Protein AF-A0A0F9H805-F1 (afdb_monomer_lite)

Structure (mmCIF, N/CA/C/O backbone):
data_AF-A0A0F9H805-F1
#
_entry.id   AF-A0A0F9H805-F1
#
loop_
_atom_site.group_PDB
_atom_site.id
_atom_site.type_symbol
_atom_site.label_atom_id
_atom_site.label_alt_id
_atom_site.label_comp_id
_atom_site.label_asym_id
_atom_site.label_entity_id
_atom_site.label_seq_id
_atom_site.pdbx_PDB_ins_code
_atom_site.Cartn_x
_atom_site.Cartn_y
_atom_site.Cartn_z
_atom_site.occupancy
_atom_site.B_iso_or_equiv
_atom_site.auth_seq_id
_atom_site.auth_comp_id
_atom_site.auth_asym_id
_atom_site.auth_atom_id
_atom_site.pdbx_PDB_model_num
ATOM 1 N N . MET A 1 1 ? -13.299 5.172 -8.219 1.00 66.81 1 MET A N 1
ATOM 2 C CA . MET A 1 1 ? -12.808 3.787 -8.107 1.00 66.81 1 MET A CA 1
ATOM 3 C C . MET A 1 1 ? -11.295 3.836 -7.925 1.00 66.81 1 MET A C 1
ATOM 5 O O . MET A 1 1 ? -10.568 3.978 -8.894 1.00 66.81 1 MET A O 1
ATOM 9 N N . VAL A 1 2 ? -10.823 3.904 -6.676 1.00 83.50 2 VAL A N 1
ATOM 10 C CA . VAL A 1 2 ? -9.405 4.207 -6.374 1.00 83.50 2 VAL A CA 1
ATOM 11 C C . VAL A 1 2 ? -8.501 3.011 -6.684 1.00 83.50 2 VAL A C 1
ATOM 13 O O . VAL A 1 2 ? -7.442 3.189 -7.276 1.00 83.50 2 VAL A O 1
ATOM 16 N N . ILE A 1 3 ? -8.959 1.796 -6.364 1.00 83.25 3 ILE A N 1
ATOM 17 C CA . ILE A 1 3 ? -8.232 0.552 -6.652 1.00 83.25 3 ILE A CA 1
ATOM 18 C C . ILE A 1 3 ? -8.018 0.374 -8.158 1.00 83.25 3 ILE A C 1
ATOM 20 O O . ILE A 1 3 ? -6.904 0.106 -8.589 1.00 83.25 3 ILE A O 1
ATOM 24 N N . GLU A 1 4 ? -9.054 0.561 -8.977 1.00 84.75 4 GLU A N 1
ATOM 25 C CA . GLU A 1 4 ? -8.916 0.378 -10.427 1.00 84.75 4 GLU A CA 1
ATOM 26 C C . GLU A 1 4 ? -7.964 1.383 -11.070 1.00 84.75 4 GLU A C 1
ATOM 28 O O . GLU A 1 4 ? -7.214 1.009 -11.963 1.00 84.75 4 GLU A O 1
ATOM 33 N N . LEU A 1 5 ? -7.941 2.633 -10.601 1.00 88.62 5 LEU A N 1
ATOM 34 C CA . LEU A 1 5 ? -6.971 3.618 -11.083 1.00 88.62 5 LEU A CA 1
ATOM 35 C C . LEU A 1 5 ? -5.542 3.239 -10.688 1.00 88.62 5 LEU A C 1
ATOM 37 O O . LEU A 1 5 ? -4.639 3.349 -11.514 1.00 88.62 5 LEU A O 1
ATOM 41 N N . ALA A 1 6 ? -5.340 2.756 -9.459 1.00 88.62 6 ALA A N 1
ATOM 42 C CA . ALA A 1 6 ? -4.042 2.258 -9.016 1.00 88.62 6 ALA A CA 1
ATOM 43 C C . ALA A 1 6 ? -3.574 1.077 -9.887 1.00 88.62 6 ALA A C 1
ATOM 45 O O . ALA A 1 6 ? -2.431 1.064 -10.339 1.00 88.62 6 ALA A O 1
ATOM 46 N N . ARG A 1 7 ? -4.475 0.141 -10.213 1.00 85.44 7 ARG A N 1
ATOM 47 C CA . ARG A 1 7 ? -4.181 -0.999 -11.099 1.00 85.44 7 ARG A CA 1
ATOM 48 C C . ARG A 1 7 ? -3.921 -0.570 -12.541 1.00 85.44 7 ARG A C 1
ATOM 50 O O . ARG A 1 7 ? -2.931 -0.992 -13.127 1.00 85.44 7 ARG A O 1
ATOM 57 N N . ALA A 1 8 ? -4.752 0.307 -13.104 1.00 89.44 8 ALA A N 1
ATOM 58 C CA . ALA A 1 8 ? -4.564 0.842 -14.454 1.00 89.44 8 ALA A CA 1
ATOM 59 C C . ALA A 1 8 ? -3.236 1.606 -14.581 1.00 89.44 8 ALA A C 1
ATOM 61 O O . ALA A 1 8 ? -2.570 1.536 -15.611 1.00 89.44 8 ALA A O 1
ATOM 62 N N . GLY A 1 9 ? -2.822 2.288 -13.511 1.00 90.56 9 GLY A N 1
ATOM 63 C CA . GLY A 1 9 ? -1.520 2.939 -13.403 1.00 90.56 9 GLY A CA 1
ATOM 64 C C . GLY A 1 9 ? -0.357 1.997 -13.084 1.00 90.56 9 GLY A C 1
ATOM 65 O O . GLY A 1 9 ? 0.747 2.491 -12.883 1.00 90.56 9 GLY A O 1
ATOM 66 N N . SER A 1 10 ? -0.578 0.677 -13.002 1.00 88.94 10 SER A N 1
ATOM 67 C CA . SER A 1 10 ? 0.429 -0.319 -12.596 1.00 88.94 10 SER A CA 1
ATOM 68 C C . SER A 1 10 ? 1.138 0.043 -11.282 1.00 88.94 10 SER A C 1
ATOM 70 O O . SER A 1 10 ? 2.345 -0.133 -11.135 1.00 88.94 10 SER A O 1
ATOM 72 N N . SER A 1 11 ? 0.390 0.613 -10.335 1.00 90.81 11 SER A N 1
ATOM 73 C CA . SER A 1 11 ? 0.915 0.992 -9.025 1.00 90.81 11 SER A CA 1
ATOM 74 C C . SER A 1 11 ? 1.130 -0.250 -8.170 1.00 90.81 11 SER A C 1
ATOM 76 O O . SER A 1 11 ? 0.226 -1.065 -8.037 1.00 90.81 11 SER A O 1
ATOM 78 N N . GLU A 1 12 ? 2.295 -0.360 -7.535 1.00 90.56 12 GLU A N 1
ATOM 79 C CA . GLU A 1 12 ? 2.574 -1.455 -6.595 1.00 90.56 12 GLU A CA 1
ATOM 80 C C . GLU A 1 12 ? 1.905 -1.222 -5.229 1.00 90.56 12 GLU A C 1
ATOM 82 O O . GLU A 1 12 ? 1.517 -2.172 -4.551 1.00 90.56 12 GLU A O 1
ATOM 87 N N . PHE A 1 13 ? 1.732 0.044 -4.829 1.00 91.31 13 PHE A N 1
ATOM 88 C CA . PHE A 1 13 ? 1.212 0.415 -3.514 1.00 91.31 13 PHE A CA 1
ATOM 89 C C . PHE A 1 13 ? -0.009 1.331 -3.603 1.00 91.31 13 PHE A C 1
ATOM 91 O O . PHE A 1 13 ? -0.005 2.329 -4.324 1.00 91.31 13 PHE A O 1
ATOM 98 N N . LEU A 1 14 ? -1.014 1.051 -2.771 1.00 91.81 14 LEU A N 1
ATOM 99 C CA . LEU A 1 14 ? -2.042 2.010 -2.379 1.00 91.81 14 LEU A CA 1
ATOM 100 C C . LEU A 1 14 ? -1.775 2.443 -0.935 1.00 91.81 14 LEU A C 1
ATOM 102 O O . LEU A 1 14 ? -2.045 1.699 0.008 1.00 91.81 14 LEU A O 1
ATOM 106 N N . ILE A 1 15 ? -1.248 3.655 -0.760 1.00 94.00 15 ILE A N 1
ATOM 107 C CA . ILE A 1 15 ? -0.897 4.187 0.560 1.00 94.00 15 ILE A CA 1
ATOM 108 C C . ILE A 1 15 ? -2.099 4.935 1.141 1.00 94.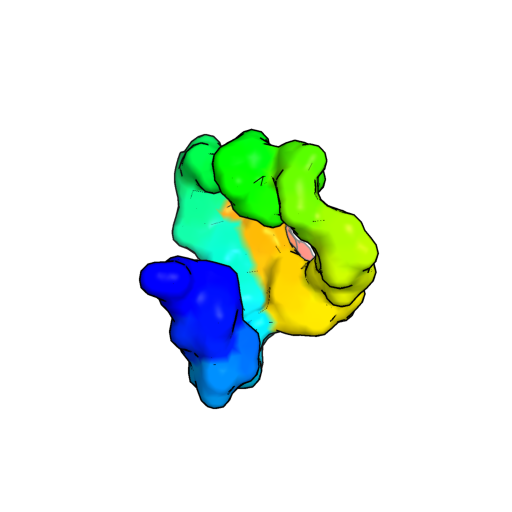00 15 ILE A C 1
ATOM 110 O O . ILE A 1 15 ? -2.507 5.976 0.627 1.00 94.00 15 ILE A O 1
ATOM 114 N N . THR A 1 16 ? -2.670 4.430 2.233 1.00 92.06 16 THR A N 1
ATOM 115 C CA . THR A 1 16 ? -3.858 5.022 2.861 1.00 92.06 16 THR A CA 1
ATOM 116 C C . THR A 1 16 ? -3.926 4.732 4.357 1.00 92.06 16 THR A C 1
ATOM 118 O O . THR A 1 16 ? -3.474 3.697 4.829 1.00 92.06 16 THR A O 1
ATOM 121 N N . ARG A 1 17 ? -4.529 5.636 5.140 1.00 92.94 17 ARG A N 1
ATOM 122 C CA . ARG A 1 17 ? -4.837 5.363 6.560 1.00 92.94 17 ARG A CA 1
ATOM 123 C C . ARG A 1 17 ? -6.053 4.457 6.734 1.00 92.94 17 ARG A C 1
ATOM 125 O O . ARG A 1 17 ? -6.211 3.850 7.787 1.00 92.94 17 ARG A O 1
ATOM 132 N N . ASN A 1 18 ? -6.918 4.401 5.728 1.00 88.12 18 ASN A N 1
ATOM 133 C CA . ASN A 1 18 ? -8.141 3.620 5.763 1.00 88.12 18 ASN A CA 1
ATOM 134 C C . ASN A 1 18 ? -7.945 2.321 4.984 1.00 88.12 18 ASN A C 1
ATOM 136 O O . ASN A 1 18 ? -8.387 2.217 3.850 1.00 88.12 18 ASN A O 1
ATOM 140 N N . THR A 1 19 ? -7.211 1.367 5.552 1.00 86.62 19 THR A N 1
ATOM 141 C CA . THR A 1 19 ? -6.910 0.094 4.878 1.00 86.62 19 THR A CA 1
ATOM 142 C C . THR A 1 19 ? -8.098 -0.867 4.896 1.00 86.62 19 THR A C 1
ATOM 144 O O . THR A 1 19 ? -8.279 -1.626 3.951 1.00 86.62 19 THR A O 1
ATOM 147 N N . LYS A 1 20 ? -8.937 -0.800 5.937 1.00 83.94 20 LYS A N 1
ATOM 148 C CA . LYS A 1 20 ? -10.063 -1.718 6.175 1.00 83.94 20 LYS A CA 1
ATOM 149 C C . LYS A 1 20 ? -11.088 -1.711 5.045 1.00 83.94 20 LYS A C 1
ATOM 151 O O . LYS A 1 20 ? -11.503 -2.774 4.596 1.00 83.94 20 LYS A O 1
ATOM 156 N N . ASP A 1 21 ? -11.425 -0.528 4.545 1.00 82.38 21 ASP A N 1
ATOM 157 C CA . ASP A 1 21 ? -12.400 -0.369 3.460 1.00 82.38 21 ASP A CA 1
ATOM 158 C C . ASP A 1 21 ? -11.922 -0.975 2.131 1.00 82.38 21 ASP A C 1
ATOM 160 O O . ASP A 1 21 ? -12.718 -1.172 1.219 1.00 82.38 21 ASP A O 1
ATOM 164 N N . PHE A 1 22 ? -10.628 -1.286 2.015 1.00 77.44 22 PHE A N 1
ATOM 165 C CA . PHE A 1 22 ? -10.037 -1.874 0.815 1.00 77.44 22 PHE A CA 1
ATOM 166 C C . PHE A 1 22 ? -9.571 -3.324 1.012 1.00 77.44 22 PHE A C 1
ATOM 168 O O . PHE A 1 22 ? -9.180 -3.953 0.034 1.00 77.44 22 PHE A O 1
ATOM 175 N N . THR A 1 23 ? -9.619 -3.867 2.235 1.00 71.19 23 THR A N 1
ATOM 176 C CA . THR A 1 23 ? -9.193 -5.246 2.545 1.00 71.19 23 THR A CA 1
ATOM 177 C C . THR A 1 23 ? -10.337 -6.194 2.901 1.00 71.19 23 THR A C 1
ATOM 179 O O . THR A 1 23 ? -10.144 -7.403 2.835 1.00 71.19 23 THR A O 1
ATOM 182 N N . ILE A 1 24 ? -11.515 -5.683 3.277 1.00 64.00 24 ILE A N 1
ATOM 183 C CA . ILE A 1 24 ? -12.639 -6.505 3.770 1.00 64.00 24 ILE A CA 1
ATOM 184 C C . ILE A 1 24 ? -13.461 -7.153 2.639 1.00 64.00 24 ILE A C 1
ATOM 186 O O . ILE A 1 24 ? -14.106 -8.167 2.882 1.00 64.00 24 ILE A O 1
ATOM 190 N N . ASP A 1 25 ? -13.404 -6.625 1.414 1.00 53.50 25 ASP A N 1
ATOM 191 C CA . ASP A 1 25 ? -14.351 -6.979 0.337 1.00 53.50 25 ASP A CA 1
ATOM 192 C C . ASP A 1 25 ? -13.674 -7.376 -0.989 1.00 53.50 25 ASP A C 1
ATOM 194 O O . ASP A 1 25 ? -14.263 -7.310 -2.068 1.00 53.50 25 ASP A O 1
ATOM 198 N N . THR A 1 26 ? -12.393 -7.748 -0.951 1.00 54.72 26 THR A N 1
ATOM 199 C CA . THR A 1 26 ? -11.653 -8.124 -2.164 1.00 54.72 26 THR A CA 1
ATOM 200 C C . THR A 1 26 ? -11.634 -9.636 -2.344 1.00 54.72 26 THR A C 1
ATOM 202 O O . THR A 1 26 ? -10.663 -10.322 -2.047 1.00 54.72 26 THR A O 1
ATOM 205 N N . ASP A 1 27 ? -12.738 -10.139 -2.896 1.00 51.62 27 ASP A N 1
ATOM 206 C CA . ASP A 1 27 ? -12.876 -11.498 -3.448 1.00 51.62 27 ASP A CA 1
ATOM 207 C C . ASP A 1 27 ? -11.879 -11.758 -4.608 1.00 51.62 27 ASP A C 1
ATOM 209 O O . ASP A 1 27 ? -11.611 -12.892 -5.006 1.00 51.62 27 ASP A O 1
ATOM 213 N N . LEU A 1 28 ? -11.276 -10.694 -5.153 1.00 53.88 28 LEU A N 1
ATOM 214 C CA . LEU A 1 28 ? -10.140 -10.770 -6.062 1.00 53.88 28 LEU A CA 1
ATOM 215 C C . LEU A 1 28 ? -8.841 -10.724 -5.263 1.00 53.88 28 LEU A C 1
ATOM 217 O O . LEU A 1 28 ? -8.542 -9.717 -4.627 1.00 53.88 28 LEU A O 1
ATOM 221 N N . ARG A 1 29 ? -8.051 -11.798 -5.364 1.00 52.88 29 ARG A N 1
ATOM 222 C CA . ARG A 1 29 ? -6.646 -11.870 -4.939 1.00 52.88 29 ARG A CA 1
ATOM 223 C C . ARG A 1 29 ? -5.924 -10.549 -5.247 1.00 52.88 29 ARG A C 1
ATOM 225 O O . ARG A 1 29 ? -5.572 -10.307 -6.399 1.00 52.88 29 ARG A O 1
ATOM 232 N N . ASN A 1 30 ? -5.712 -9.711 -4.231 1.00 57.47 30 ASN A N 1
ATOM 233 C CA . ASN A 1 30 ? -4.931 -8.466 -4.304 1.00 57.47 30 ASN A CA 1
ATOM 234 C C . ASN A 1 30 ? -3.422 -8.762 -4.409 1.00 57.47 30 ASN A C 1
ATOM 236 O O . ASN A 1 30 ? -2.606 -8.106 -3.765 1.00 57.47 30 ASN A O 1
ATOM 240 N N . ASP A 1 31 ? -3.036 -9.784 -5.173 1.00 62.72 31 ASP A N 1
ATOM 241 C CA . ASP A 1 31 ? -1.635 -10.193 -5.297 1.00 62.72 31 ASP A CA 1
ATOM 242 C C . ASP A 1 31 ? -0.807 -9.123 -6.036 1.00 62.72 31 ASP A C 1
ATOM 244 O O . ASP A 1 31 ? 0.416 -9.084 -5.912 1.00 62.72 31 ASP A O 1
ATOM 248 N N . ASP A 1 32 ? -1.472 -8.231 -6.777 1.00 76.88 32 ASP A N 1
ATOM 249 C CA . ASP A 1 32 ? -0.888 -7.194 -7.624 1.00 76.88 32 ASP A CA 1
ATOM 250 C C . ASP A 1 32 ? -0.861 -5.784 -7.005 1.00 76.88 32 ASP A C 1
ATOM 252 O O . ASP A 1 32 ? -0.165 -4.920 -7.533 1.00 76.88 32 ASP A O 1
ATOM 256 N N . LEU A 1 33 ? -1.570 -5.528 -5.895 1.00 85.94 33 LEU A N 1
ATOM 257 C CA . LEU A 1 33 ? -1.640 -4.195 -5.278 1.00 85.94 33 LEU A CA 1
ATOM 258 C C . LEU A 1 33 ? -1.556 -4.260 -3.749 1.00 85.94 33 LEU A C 1
ATOM 260 O O . LEU A 1 33 ? -2.467 -4.733 -3.069 1.00 85.94 33 LEU A O 1
ATOM 264 N N . AR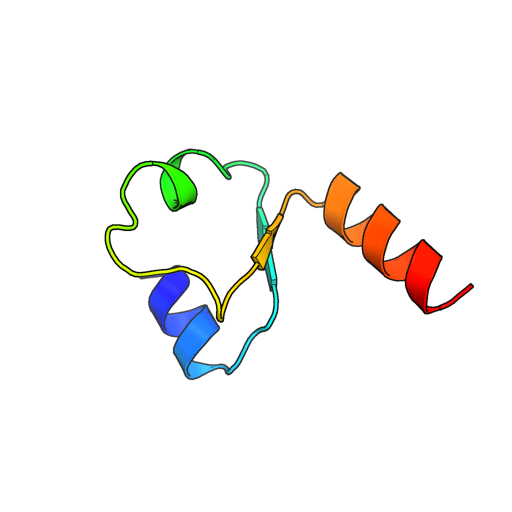G A 1 34 ? -0.483 -3.698 -3.186 1.00 89.56 34 ARG A N 1
ATOM 265 C CA . ARG A 1 34 ? -0.242 -3.665 -1.738 1.00 89.56 34 ARG A CA 1
ATOM 266 C C . ARG A 1 34 ? -0.909 -2.456 -1.100 1.00 89.56 34 ARG A C 1
ATOM 268 O O . ARG A 1 34 ? -0.472 -1.319 -1.272 1.00 89.56 34 ARG A O 1
ATOM 275 N N . ILE A 1 35 ? -1.953 -2.698 -0.318 1.00 90.38 35 ILE A N 1
ATOM 276 C CA . ILE A 1 35 ? -2.632 -1.651 0.448 1.00 90.38 35 ILE A CA 1
ATOM 277 C C . ILE A 1 35 ? -1.930 -1.512 1.797 1.00 90.38 35 ILE A C 1
ATOM 279 O O . ILE A 1 35 ? -1.965 -2.432 2.611 1.00 90.38 35 ILE A O 1
ATOM 283 N N . VAL A 1 36 ? -1.288 -0.370 2.034 1.00 92.50 36 VAL A N 1
ATOM 284 C CA . VAL A 1 36 ? -0.459 -0.136 3.225 1.00 92.50 36 VAL A CA 1
ATOM 285 C C . VAL A 1 36 ? -0.758 1.218 3.850 1.00 92.50 36 VAL A C 1
ATOM 287 O O . VAL A 1 36 ? -1.175 2.166 3.183 1.00 92.50 36 VAL A O 1
ATOM 290 N N . THR A 1 37 ? -0.502 1.343 5.144 1.00 95.31 37 THR A N 1
ATOM 291 C CA . THR A 1 37 ? -0.466 2.642 5.812 1.00 95.31 37 THR A CA 1
ATOM 292 C C . THR A 1 37 ? 0.793 3.425 5.433 1.00 95.31 37 THR A C 1
ATOM 294 O O . THR A 1 37 ? 1.806 2.836 5.045 1.00 95.31 37 THR A O 1
ATOM 297 N N . PRO A 1 38 ? 0.794 4.764 5.587 1.00 96.38 38 PRO A N 1
ATOM 298 C CA . PRO A 1 38 ? 2.006 5.559 5.391 1.00 96.38 38 PRO A CA 1
ATOM 299 C C . PRO A 1 38 ? 3.182 5.085 6.253 1.00 96.38 38 PRO A C 1
ATOM 301 O O . PRO A 1 38 ? 4.321 5.081 5.797 1.00 96.38 38 PRO A O 1
ATOM 304 N N . THR A 1 39 ? 2.912 4.664 7.492 1.00 96.50 39 THR A N 1
ATOM 305 C CA . THR A 1 39 ? 3.945 4.163 8.405 1.00 96.50 39 THR A CA 1
ATOM 306 C C . THR A 1 39 ? 4.560 2.864 7.893 1.00 96.50 39 THR A C 1
ATOM 308 O O . THR A 1 39 ? 5.783 2.751 7.862 1.00 96.50 39 THR A O 1
ATOM 311 N N . GLU A 1 40 ? 3.734 1.914 7.450 1.00 95.25 40 GLU A N 1
ATOM 312 C CA . GLU A 1 40 ? 4.208 0.649 6.874 1.00 95.25 40 GLU A CA 1
ATOM 313 C C . GLU A 1 40 ? 5.004 0.888 5.587 1.00 95.25 40 GLU A C 1
ATOM 315 O O . GLU A 1 40 ? 6.086 0.328 5.426 1.00 95.25 40 GLU A O 1
ATOM 320 N N . PHE A 1 41 ? 4.536 1.779 4.706 1.00 95.50 41 PHE A N 1
ATOM 321 C CA . PHE A 1 41 ? 5.273 2.130 3.491 1.00 95.50 41 PHE A CA 1
ATOM 322 C C . PHE A 1 41 ? 6.673 2.672 3.805 1.00 95.50 41 PHE A C 1
ATOM 324 O O . PHE A 1 41 ? 7.655 2.233 3.211 1.00 95.50 41 PHE A O 1
ATOM 331 N N .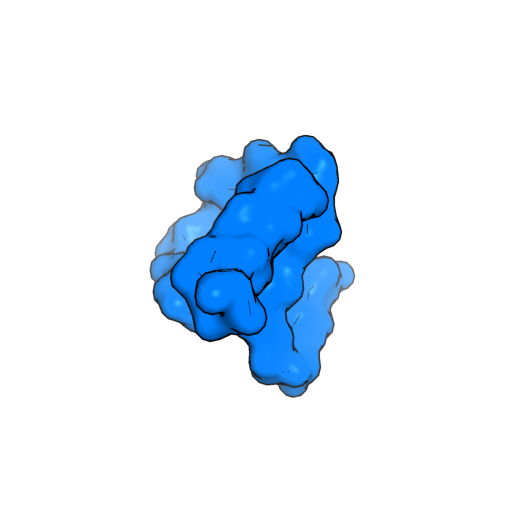 MET A 1 42 ? 6.789 3.584 4.774 1.00 95.94 42 MET A N 1
ATOM 332 C CA . MET A 1 42 ? 8.087 4.137 5.170 1.00 95.94 42 MET A CA 1
ATOM 333 C C . MET A 1 42 ? 9.031 3.077 5.746 1.00 95.94 42 MET A C 1
ATOM 335 O O . MET A 1 42 ? 10.239 3.167 5.538 1.00 95.94 42 MET A O 1
ATOM 339 N N 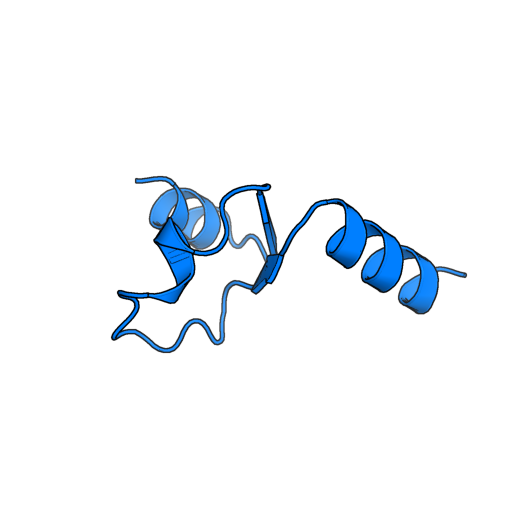. GLN A 1 43 ? 8.506 2.079 6.463 1.00 96.19 43 GLN A N 1
ATOM 340 C CA . GLN A 1 43 ? 9.306 0.955 6.955 1.00 96.19 43 GLN A CA 1
ATOM 341 C C . GLN A 1 43 ? 9.825 0.096 5.796 1.00 96.19 43 GLN A C 1
ATOM 343 O O . GLN A 1 43 ? 11.023 -0.164 5.731 1.00 96.19 43 GLN A O 1
ATOM 348 N N . ILE A 1 44 ? 8.950 -0.271 4.852 1.00 94.56 44 ILE A N 1
ATOM 349 C CA . ILE A 1 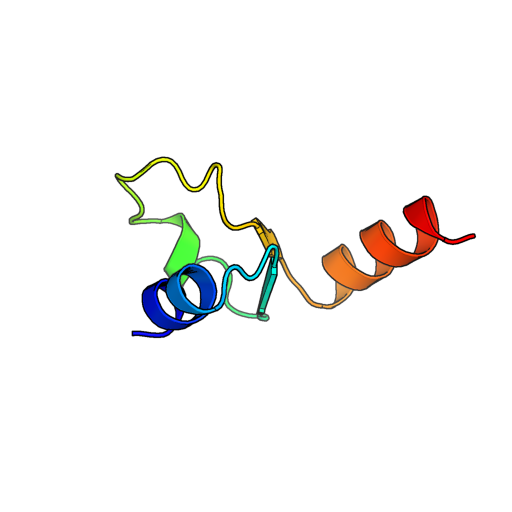44 ? 9.313 -1.045 3.653 1.00 94.56 44 ILE A CA 1
ATOM 350 C C . ILE A 1 44 ? 10.379 -0.311 2.833 1.00 94.56 44 ILE A C 1
ATOM 352 O O . ILE A 1 44 ? 11.376 -0.906 2.422 1.00 94.56 44 ILE A O 1
ATOM 356 N N . TRP A 1 45 ? 10.179 0.988 2.605 1.00 93.94 45 TRP A N 1
ATOM 357 C CA . TRP A 1 45 ? 11.095 1.797 1.811 1.00 93.94 45 TRP A CA 1
ATOM 358 C C . TRP A 1 45 ? 12.487 1.869 2.449 1.00 93.94 45 TRP A C 1
ATOM 360 O O . TRP A 1 45 ? 13.474 1.604 1.769 1.00 93.94 45 TRP A O 1
ATOM 370 N N . ARG A 1 46 ? 12.569 2.128 3.763 1.00 95.00 46 ARG A N 1
ATOM 371 C CA . ARG A 1 46 ? 13.853 2.149 4.485 1.00 95.00 46 ARG A CA 1
ATOM 372 C C . ARG A 1 46 ? 14.569 0.808 4.407 1.00 95.00 46 ARG A C 1
ATOM 374 O O . ARG A 1 46 ? 15.722 0.767 4.016 1.00 95.00 46 ARG A O 1
ATOM 381 N N . SER A 1 47 ? 13.876 -0.297 4.676 1.00 93.75 47 SER A N 1
ATOM 382 C CA . SER A 1 47 ? 14.489 -1.633 4.629 1.00 93.75 47 SER A CA 1
ATOM 383 C C . SER A 1 47 ? 14.971 -2.073 3.241 1.00 93.75 47 SER A C 1
ATOM 385 O O . SER A 1 47 ? 15.692 -3.060 3.151 1.00 93.75 47 SER A O 1
ATOM 387 N N . SER A 1 48 ? 14.545 -1.405 2.166 1.00 91.25 48 SER A N 1
ATOM 388 C CA . SER A 1 48 ? 14.934 -1.742 0.790 1.00 91.25 48 SER A CA 1
ATOM 389 C C . SER A 1 48 ? 15.975 -0.797 0.185 1.00 91.25 48 SER A C 1
ATOM 391 O O . SER A 1 48 ? 16.540 -1.133 -0.853 1.00 91.25 48 SER A O 1
ATOM 393 N N . HIS A 1 49 ? 16.215 0.366 0.798 1.00 87.00 49 HIS A N 1
ATOM 394 C CA . HIS A 1 49 ? 17.050 1.432 0.229 1.00 87.00 49 HIS A CA 1
ATOM 395 C C . HIS A 1 49 ? 18.090 2.013 1.203 1.00 87.00 49 HIS A C 1
ATOM 397 O O . HIS A 1 49 ? 18.878 2.865 0.790 1.00 87.00 49 HIS A O 1
ATOM 403 N N . GLU A 1 50 ? 18.108 1.565 2.460 1.00 68.19 50 GLU A N 1
ATOM 404 C CA . GLU A 1 50 ? 19.190 1.788 3.433 1.00 68.19 50 GLU A CA 1
ATOM 405 C C . GLU A 1 50 ? 19.975 0.489 3.652 1.00 68.19 50 GLU A C 1
ATOM 407 O O . GLU A 1 50 ? 21.225 0.570 3.686 1.00 68.19 50 GLU A O 1
#

Radius of gyration: 11.46 Å; chains: 1; bounding box: 34×17×23 Å

Secondary structure (DSSP, 8-state):
-HHHHHHHTT-SEEE-S--HHHHSS--S--TT-EEE-HHHHHHHHHHHH-

Sequence (50 aa):
MVIELARAGSSEFLITRNTKDFTIDTDLRNDDLRIVTPTEFMQIWRSSHE

Organism: NCBI:txid412755

pLDDT: mean 83.28, std 13.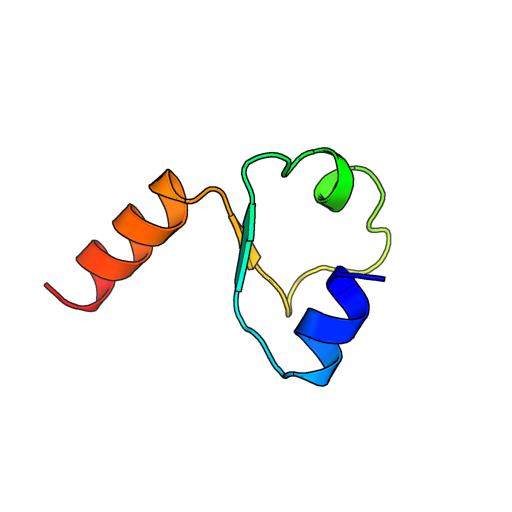63, range [51.62, 96.5]

Foldseek 3Di:
DVVVVCVVVQHQEDEDPPQCVVPVPCPDDVVRYHYYYPVVVVVVVVVVPD